Protein AF-A0A1I4AGE2-F1 (afdb_monomer_lite)

pLDDT: mean 88.73, std 7.83, range [67.25, 97.69]

Structure (mmCIF, N/CA/C/O backbone):
data_AF-A0A1I4AGE2-F1
#
_entry.id   AF-A0A1I4AGE2-F1
#
loop_
_atom_site.group_PDB
_atom_site.id
_atom_site.type_symbol
_atom_site.label_atom_id
_atom_site.label_alt_id
_atom_site.label_comp_id
_atom_site.label_asym_id
_atom_site.label_en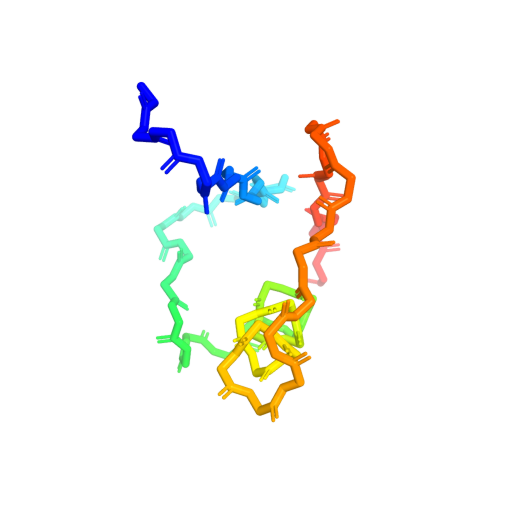tity_id
_atom_site.label_seq_id
_atom_site.pdbx_PDB_ins_code
_atom_site.Cartn_x
_atom_site.Cartn_y
_atom_site.Cartn_z
_atom_site.occupancy
_atom_site.B_iso_or_equiv
_atom_site.auth_seq_id
_atom_site.auth_comp_id
_atom_site.auth_asym_id
_atom_site.auth_atom_id
_atom_site.pdbx_PDB_model_num
ATOM 1 N N . MET A 1 1 ? -6.698 16.538 3.539 1.00 67.25 1 MET A N 1
ATOM 2 C CA . MET A 1 1 ? -6.736 15.098 3.878 1.00 67.25 1 MET A CA 1
ATOM 3 C C . MET A 1 1 ? -8.116 14.790 4.431 1.00 67.25 1 MET A C 1
ATOM 5 O O . MET A 1 1 ? -8.609 15.595 5.212 1.00 67.25 1 MET A O 1
ATOM 9 N N . ILE A 1 2 ? -8.754 13.702 3.996 1.00 79.12 2 ILE A N 1
ATOM 10 C CA . ILE A 1 2 ? -10.072 13.288 4.505 1.00 79.12 2 ILE A CA 1
ATOM 11 C C . ILE A 1 2 ? -9.849 12.501 5.803 1.00 79.12 2 ILE A C 1
ATOM 13 O O . ILE A 1 2 ? -8.910 11.708 5.888 1.00 79.12 2 ILE A O 1
ATOM 17 N N . GLN A 1 3 ? -10.670 12.726 6.828 1.00 82.06 3 GLN A N 1
ATOM 18 C CA . GLN A 1 3 ? -10.548 11.991 8.087 1.00 82.06 3 GLN A CA 1
ATOM 19 C C . GLN A 1 3 ? -10.786 10.491 7.845 1.00 82.06 3 GLN A C 1
ATOM 21 O O . GLN A 1 3 ? -11.747 10.121 7.178 1.00 82.06 3 GLN A O 1
ATOM 26 N N . GLY A 1 4 ? -9.888 9.636 8.346 1.00 87.44 4 GLY A N 1
ATOM 27 C CA . GLY A 1 4 ? -9.920 8.195 8.059 1.00 87.44 4 GLY A CA 1
ATOM 28 C C . GLY A 1 4 ? -9.323 7.801 6.702 1.00 87.44 4 GLY A C 1
ATOM 29 O O . GLY A 1 4 ? -9.562 6.694 6.236 1.00 87.44 4 GLY A O 1
ATOM 30 N N . SER A 1 5 ? -8.549 8.684 6.064 1.00 91.12 5 SER A N 1
ATOM 31 C CA . SER A 1 5 ? -7.759 8.366 4.869 1.00 91.12 5 SER A CA 1
ATOM 32 C C . SER A 1 5 ? -6.271 8.625 5.102 1.00 91.12 5 SER A C 1
ATOM 34 O O . SER A 1 5 ? -5.899 9.447 5.942 1.00 91.12 5 SER A O 1
ATOM 36 N N . VAL A 1 6 ? -5.423 7.943 4.333 1.00 94.06 6 VAL A N 1
ATOM 37 C CA . VAL A 1 6 ? -3.978 8.183 4.288 1.00 94.06 6 VAL A CA 1
ATOM 38 C C . VAL A 1 6 ? -3.511 8.229 2.837 1.00 94.06 6 VAL A C 1
ATOM 40 O O . VAL A 1 6 ? -4.025 7.502 1.987 1.00 94.06 6 VAL A O 1
ATOM 43 N N . THR A 1 7 ? -2.539 9.093 2.556 1.00 92.12 7 THR A N 1
ATOM 44 C CA . THR A 1 7 ? -1.854 9.137 1.262 1.00 92.12 7 THR A CA 1
ATOM 45 C C . THR A 1 7 ? -0.638 8.223 1.311 1.00 92.12 7 THR A C 1
ATOM 47 O O . THR A 1 7 ? 0.188 8.352 2.211 1.00 92.12 7 THR A O 1
ATOM 50 N N . VAL A 1 8 ? -0.511 7.340 0.322 1.00 91.38 8 VAL A N 1
ATOM 51 C CA . VAL A 1 8 ? 0.710 6.566 0.066 1.00 91.38 8 VAL A CA 1
ATOM 52 C C . VAL A 1 8 ? 1.450 7.244 -1.078 1.00 91.38 8 VAL A C 1
ATOM 54 O O . VAL A 1 8 ? 0.905 7.357 -2.176 1.00 91.38 8 VAL A O 1
ATOM 57 N N . ALA A 1 9 ? 2.663 7.729 -0.821 1.00 91.19 9 ALA A N 1
ATOM 58 C CA . ALA A 1 9 ? 3.500 8.315 -1.865 1.00 91.19 9 ALA A CA 1
ATOM 59 C C . ALA A 1 9 ? 4.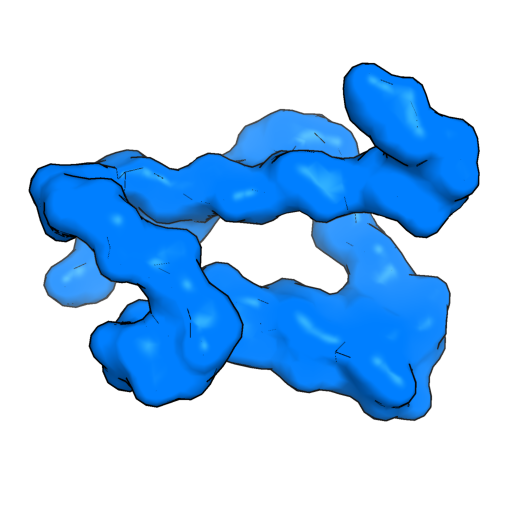271 7.220 -2.615 1.00 91.19 9 ALA A C 1
ATOM 61 O O . ALA A 1 9 ? 4.523 6.150 -2.068 1.00 91.19 9 ALA A O 1
ATOM 62 N N . TYR A 1 10 ? 4.665 7.493 -3.855 1.00 90.94 10 TYR A N 1
ATOM 63 C CA . TYR A 1 10 ? 5.583 6.653 -4.621 1.00 90.94 10 TYR A CA 1
ATOM 64 C C . TYR A 1 10 ? 6.782 7.502 -5.031 1.00 90.94 10 TYR A C 1
ATOM 66 O O . TYR A 1 10 ? 6.608 8.547 -5.658 1.00 90.94 10 TYR A O 1
ATOM 74 N N . ASP A 1 11 ? 7.979 7.070 -4.657 1.00 91.25 11 ASP A N 1
ATOM 75 C CA . ASP A 1 11 ? 9.228 7.791 -4.893 1.00 91.25 11 ASP A CA 1
ATOM 76 C C . ASP A 1 11 ? 9.804 7.454 -6.271 1.00 91.25 11 ASP A C 1
ATOM 78 O O . ASP A 1 11 ? 10.820 6.782 -6.406 1.00 91.25 11 ASP A O 1
ATOM 82 N N . GLY A 1 12 ? 9.098 7.856 -7.326 1.00 86.31 12 GLY A N 1
ATOM 83 C CA . GLY A 1 12 ? 9.544 7.648 -8.696 1.00 86.31 12 GLY A CA 1
ATOM 84 C C . GLY A 1 12 ? 8.764 8.491 -9.702 1.00 86.31 12 GLY A C 1
ATOM 85 O O . GLY A 1 12 ? 7.733 9.077 -9.366 1.00 86.31 12 GLY A O 1
ATOM 86 N N . PRO A 1 13 ? 9.244 8.578 -10.952 1.00 83.00 13 PRO A N 1
ATOM 87 C CA . PRO A 1 13 ? 8.601 9.394 -11.971 1.00 83.00 13 PRO A CA 1
ATOM 88 C C . PRO A 1 13 ? 7.230 8.829 -12.376 1.00 83.00 13 PRO A C 1
ATOM 90 O O . PRO A 1 13 ? 7.052 7.618 -12.513 1.00 83.00 13 PRO A O 1
ATOM 93 N N . GLY A 1 14 ? 6.287 9.734 -12.655 1.00 76.38 14 GLY A N 1
ATOM 94 C CA . GLY A 1 14 ? 4.984 9.424 -13.251 1.00 76.38 14 GLY A CA 1
ATOM 95 C C . GLY A 1 14 ? 3.790 9.524 -12.297 1.00 76.38 14 GLY A C 1
ATOM 96 O O . GLY A 1 14 ? 3.926 9.765 -11.101 1.00 76.38 14 GLY A O 1
ATOM 97 N N . HIS A 1 15 ? 2.589 9.341 -12.854 1.00 74.88 15 HIS A N 1
ATOM 98 C CA . HIS A 1 15 ? 1.352 9.215 -12.084 1.00 74.88 15 HIS A CA 1
ATOM 99 C C . HIS A 1 15 ? 1.104 7.746 -11.758 1.00 74.88 15 HIS A C 1
ATOM 101 O O . HIS A 1 15 ? 0.668 6.976 -12.613 1.00 74.88 15 HIS A O 1
ATOM 107 N N . VAL A 1 16 ? 1.384 7.357 -10.517 1.00 73.12 16 VAL A N 1
ATOM 108 C CA . VAL A 1 16 ? 1.087 6.005 -10.046 1.00 73.12 16 VAL A CA 1
ATOM 109 C C . VAL A 1 16 ? -0.346 5.953 -9.545 1.00 73.12 16 VAL A C 1
ATOM 111 O O . VAL A 1 16 ? -0.689 6.583 -8.549 1.00 73.12 16 VAL A O 1
ATOM 114 N N . MET A 1 17 ? -1.180 5.199 -10.256 1.00 71.38 17 MET A N 1
ATOM 115 C CA . MET A 1 17 ? -2.561 4.937 -9.875 1.00 71.38 17 MET A CA 1
ATOM 116 C C . MET A 1 17 ? -2.722 3.483 -9.436 1.00 71.38 17 MET A C 1
ATOM 118 O O . MET A 1 17 ? -1.889 2.608 -9.706 1.00 71.38 17 MET A O 1
ATOM 122 N N . TYR A 1 18 ? -3.826 3.220 -8.742 1.00 74.88 18 TYR A N 1
ATOM 123 C CA . TYR A 1 18 ? -4.237 1.857 -8.445 1.00 74.88 18 TYR A CA 1
ATOM 124 C C . TYR A 1 18 ? -4.357 1.059 -9.753 1.00 74.88 18 TYR A C 1
ATOM 126 O O . TYR A 1 18 ? -4.983 1.523 -10.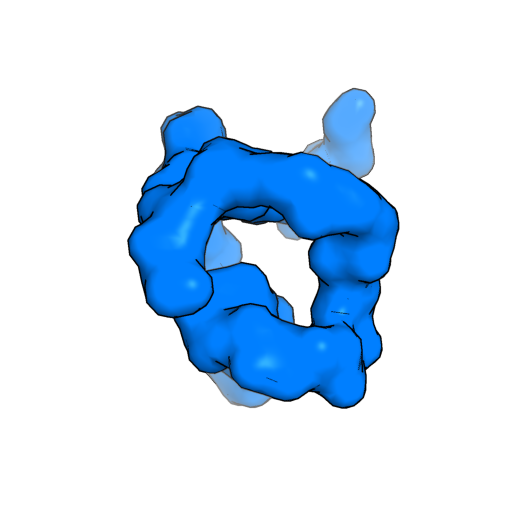704 1.00 74.88 18 TYR A O 1
ATOM 134 N N . LEU A 1 19 ? -3.741 -0.128 -9.791 1.00 76.06 19 LEU A N 1
ATOM 135 C CA . LEU A 1 19 ? -3.658 -1.027 -10.955 1.00 76.06 19 LEU A CA 1
ATOM 136 C C . LEU A 1 19 ? -2.733 -0.574 -12.106 1.00 76.06 19 LEU A C 1
ATOM 138 O O . LEU A 1 19 ? -2.761 -1.174 -13.175 1.00 76.06 19 LEU A O 1
ATOM 142 N N . SER A 1 20 ? -1.834 0.393 -11.892 1.00 81.81 20 SER A N 1
ATOM 143 C CA . SER A 1 20 ? -0.804 0.787 -12.880 1.00 81.81 20 SER A CA 1
ATOM 144 C C . SER A 1 20 ? 0.466 -0.087 -12.875 1.00 81.81 20 SER A C 1
ATOM 146 O O . SER A 1 20 ? 1.510 0.333 -13.366 1.00 81.81 20 SER A O 1
ATOM 148 N N . GLY A 1 21 ? 0.411 -1.287 -12.290 1.00 84.19 21 GLY A N 1
ATOM 149 C CA . GLY A 1 21 ? 1.525 -2.247 -12.264 1.00 84.19 21 GLY A CA 1
ATOM 150 C C . GLY A 1 21 ? 2.599 -2.029 -11.188 1.00 84.19 21 GLY A C 1
ATOM 151 O O . GLY A 1 21 ? 3.513 -2.841 -11.103 1.00 84.19 21 GLY A O 1
ATOM 152 N N . LYS A 1 22 ? 2.494 -0.988 -10.351 1.00 88.50 22 LYS A N 1
ATOM 153 C CA . LYS A 1 22 ? 3.415 -0.741 -9.223 1.00 88.50 22 LYS A CA 1
ATOM 154 C C . LYS A 1 22 ? 2.973 -1.507 -7.980 1.00 88.50 22 LYS A C 1
ATOM 156 O O . LYS A 1 22 ? 1.904 -1.223 -7.434 1.00 88.50 22 LYS A O 1
ATOM 161 N N . GLN A 1 23 ? 3.753 -2.492 -7.542 1.00 91.25 23 GLN A N 1
ATOM 162 C CA . GLN A 1 23 ? 3.283 -3.491 -6.579 1.00 91.25 23 GLN A CA 1
ATOM 163 C C . GLN A 1 23 ? 3.078 -2.910 -5.183 1.00 91.25 23 GLN A C 1
ATOM 165 O O . GLN A 1 23 ? 2.039 -3.169 -4.576 1.00 91.25 23 GLN A O 1
ATOM 170 N N . CYS A 1 24 ? 4.015 -2.104 -4.682 1.00 92.31 24 CYS A N 1
ATOM 171 C CA . CYS A 1 24 ? 3.916 -1.502 -3.352 1.00 92.31 24 CYS A CA 1
ATOM 172 C C . CYS A 1 24 ? 2.608 -0.705 -3.138 1.00 92.31 24 CYS A C 1
ATOM 174 O O . CYS A 1 24 ? 1.836 -1.061 -2.239 1.00 92.31 24 CYS A O 1
ATOM 176 N N . PRO A 1 25 ? 2.26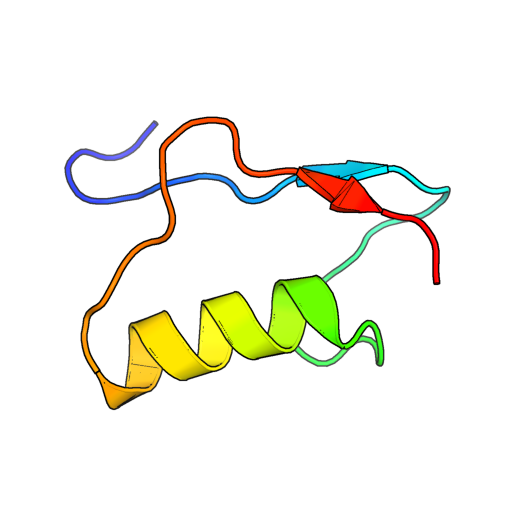3 0.303 -3.968 1.00 92.25 25 PRO A N 1
ATOM 177 C CA . PRO A 1 25 ? 1.019 1.051 -3.781 1.00 92.25 25 PRO A CA 1
ATOM 178 C C . PRO A 1 25 ? -0.229 0.195 -4.048 1.00 92.25 25 PRO A C 1
ATOM 180 O O . PRO A 1 25 ? -1.234 0.351 -3.352 1.00 92.25 25 PRO A O 1
ATOM 183 N N . ILE A 1 26 ? -0.171 -0.763 -4.985 1.00 93.31 26 ILE A N 1
ATOM 184 C CA . ILE A 1 26 ? -1.268 -1.718 -5.220 1.00 93.31 26 ILE A CA 1
ATOM 185 C C . ILE A 1 26 ? -1.529 -2.565 -3.973 1.00 93.31 26 ILE A C 1
ATOM 187 O O . ILE A 1 26 ? -2.686 -2.762 -3.604 1.00 93.31 26 ILE A O 1
ATOM 191 N N . ARG A 1 27 ? -0.484 -3.037 -3.290 1.00 93.88 27 ARG A N 1
ATOM 192 C CA . ARG A 1 27 ? -0.621 -3.858 -2.084 1.00 93.88 27 ARG A CA 1
ATOM 193 C C . ARG A 1 27 ? -1.292 -3.089 -0.950 1.00 93.88 27 ARG A C 1
ATOM 195 O O . ARG A 1 27 ? -2.158 -3.653 -0.280 1.00 93.88 27 ARG A O 1
ATOM 202 N N . HIS A 1 28 ? -0.947 -1.816 -0.759 1.00 94.81 28 HIS A N 1
ATOM 203 C CA . HIS A 1 28 ? -1.610 -0.963 0.230 1.00 94.81 28 HIS A CA 1
ATOM 204 C C . HIS A 1 28 ? -3.077 -0.716 -0.117 1.00 94.81 28 HIS A C 1
ATOM 206 O O . HIS A 1 28 ? -3.938 -0.848 0.750 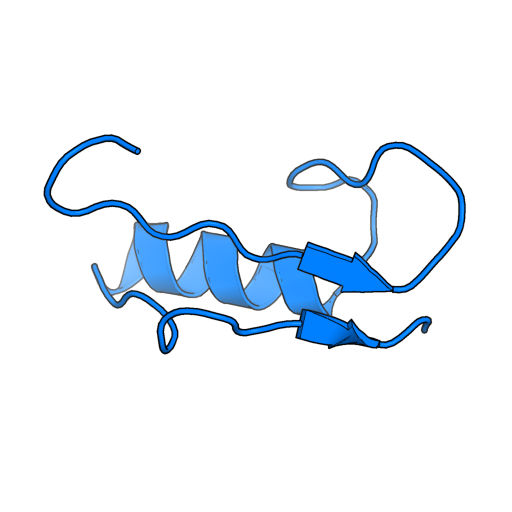1.00 94.81 28 HIS A O 1
ATOM 212 N N . ALA A 1 29 ? -3.378 -0.443 -1.386 1.00 93.00 29 ALA A N 1
ATOM 213 C CA . ALA A 1 29 ? -4.753 -0.273 -1.837 1.00 93.00 29 ALA A CA 1
ATOM 214 C C . ALA A 1 29 ? -5.585 -1.557 -1.664 1.00 93.00 29 ALA A C 1
ATOM 216 O O . ALA A 1 29 ? -6.677 -1.494 -1.109 1.00 93.00 29 ALA A O 1
ATOM 217 N N . ILE A 1 30 ? -5.063 -2.729 -2.048 1.00 95.25 30 ILE A N 1
ATOM 218 C CA . ILE A 1 30 ? -5.740 -4.019 -1.828 1.00 95.25 30 ILE A CA 1
ATOM 219 C C . ILE A 1 30 ? -5.971 -4.247 -0.334 1.00 95.25 30 ILE A C 1
ATOM 221 O O . ILE A 1 30 ? -7.093 -4.524 0.060 1.00 95.25 30 ILE A O 1
ATOM 225 N N . THR A 1 31 ? -4.948 -4.063 0.503 1.00 95.81 31 THR A N 1
ATOM 226 C CA . THR A 1 31 ? -5.051 -4.251 1.961 1.00 95.81 31 THR A CA 1
ATOM 227 C C . THR A 1 31 ? -6.107 -3.336 2.584 1.00 95.81 31 THR A C 1
ATOM 229 O O . THR A 1 31 ? -6.887 -3.775 3.428 1.00 95.81 31 THR A O 1
ATOM 232 N N . CYS A 1 32 ? -6.183 -2.082 2.138 1.00 93.88 32 CYS A N 1
ATOM 233 C CA . CYS A 1 32 ? -7.228 -1.158 2.558 1.00 93.88 32 CYS A CA 1
ATOM 234 C C . CYS A 1 32 ? -8.617 -1.649 2.130 1.00 93.88 32 CYS A C 1
ATOM 236 O O . CYS A 1 32 ? -9.543 -1.635 2.933 1.00 93.88 32 CYS A O 1
ATOM 238 N N . LEU A 1 33 ? -8.776 -2.097 0.883 1.00 94.50 33 LEU A N 1
ATOM 239 C CA . LEU A 1 33 ? -10.072 -2.512 0.341 1.00 94.50 33 LEU A CA 1
ATOM 240 C C . LEU A 1 33 ? -10.564 -3.849 0.908 1.00 94.50 33 LEU A C 1
ATOM 242 O O . LEU A 1 33 ? -11.764 -4.015 1.102 1.00 94.50 33 LEU A O 1
ATOM 246 N N . THR A 1 34 ? -9.667 -4.798 1.176 1.00 97.69 34 THR A N 1
ATOM 247 C CA . THR A 1 34 ? -10.040 -6.138 1.653 1.00 97.69 34 THR A CA 1
ATOM 248 C C . THR A 1 34 ? -10.093 -6.224 3.170 1.00 97.69 34 THR A C 1
ATOM 250 O O . THR A 1 34 ? -10.951 -6.916 3.708 1.00 97.69 34 THR A O 1
ATOM 253 N N . ASN A 1 35 ? -9.183 -5.530 3.862 1.00 97.56 35 ASN A N 1
ATOM 254 C CA . ASN A 1 35 ? -8.978 -5.688 5.304 1.00 97.56 35 ASN A CA 1
ATOM 255 C C . ASN A 1 35 ? -9.301 -4.413 6.091 1.00 97.56 35 ASN A C 1
ATOM 257 O O . ASN A 1 35 ? -9.086 -4.388 7.301 1.00 97.56 35 ASN A O 1
ATOM 261 N N . LEU A 1 36 ? -9.741 -3.3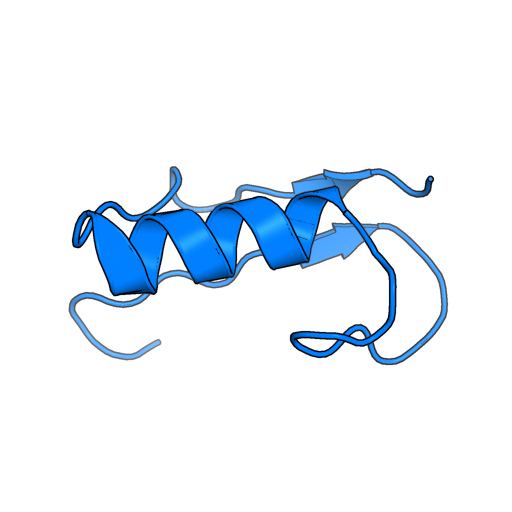36 5.425 1.00 95.19 36 LEU A N 1
ATOM 262 C CA . LEU A 1 36 ? -9.986 -2.024 6.041 1.00 95.19 36 LEU A CA 1
ATOM 263 C C . LEU A 1 36 ? -8.781 -1.513 6.850 1.00 95.19 36 LEU A C 1
ATOM 265 O O . LEU A 1 36 ? -8.930 -0.832 7.861 1.00 95.19 36 LEU A O 1
ATOM 269 N N . THR A 1 37 ? -7.571 -1.868 6.408 1.00 95.69 37 THR A N 1
ATOM 270 C CA . THR A 1 37 ? -6.322 -1.544 7.100 1.00 95.69 37 THR A CA 1
ATOM 271 C C . THR A 1 37 ? -5.552 -0.491 6.318 1.00 95.69 37 THR A C 1
ATOM 273 O O . THR A 1 37 ? -5.196 -0.697 5.156 1.00 95.69 37 THR A O 1
ATOM 276 N N . LEU A 1 38 ? -5.288 0.637 6.974 1.00 95.50 38 LEU A N 1
ATOM 277 C CA . LEU A 1 38 ? -4.500 1.731 6.419 1.00 95.50 38 LEU A CA 1
ATOM 278 C C . LEU A 1 38 ? -3.018 1.560 6.782 1.00 95.50 38 LEU A C 1
ATOM 280 O O . LEU A 1 38 ? -2.715 1.103 7.886 1.00 95.50 38 LEU A O 1
ATOM 284 N N . PRO A 1 39 ? -2.089 1.933 5.887 1.00 94.81 39 PRO A N 1
ATOM 285 C CA . PRO A 1 39 ? -0.682 2.056 6.244 1.00 94.81 39 PRO A CA 1
ATOM 286 C C . PRO A 1 39 ? -0.432 3.224 7.205 1.00 94.81 39 PRO A C 1
ATOM 288 O O . PRO A 1 39 ? -1.285 4.094 7.403 1.00 94.81 39 PRO A O 1
ATOM 291 N N . GLU A 1 40 ? 0.772 3.259 7.772 1.00 94.75 40 GLU A N 1
ATOM 292 C CA . GLU A 1 40 ? 1.200 4.354 8.638 1.00 94.75 40 GLU A CA 1
ATOM 293 C C . GLU A 1 40 ? 1.218 5.693 7.873 1.00 94.75 40 GLU A C 1
ATOM 295 O O . GLU A 1 40 ? 1.628 5.740 6.702 1.00 94.75 40 GLU A O 1
ATOM 300 N N . PRO A 1 41 ? 0.793 6.804 8.502 1.00 94.44 41 PRO A N 1
ATOM 301 C CA . PRO A 1 41 ? 0.907 8.128 7.904 1.00 94.44 41 PRO A CA 1
ATOM 302 C C . PRO A 1 41 ? 2.343 8.441 7.476 1.00 94.44 41 PRO A C 1
ATOM 304 O O . PRO A 1 41 ? 3.274 8.310 8.262 1.00 94.44 41 PRO A O 1
ATOM 307 N N . GLY A 1 42 ? 2.514 8.882 6.227 1.00 94.00 42 GLY A N 1
ATOM 308 C CA . GLY A 1 42 ? 3.834 9.168 5.657 1.00 94.00 42 GLY A CA 1
ATOM 309 C C . GLY A 1 42 ? 4.516 7.971 4.991 1.00 94.00 42 GLY A C 1
ATOM 310 O O . GLY A 1 42 ? 5.661 8.102 4.572 1.00 94.00 42 GLY A O 1
ATOM 311 N N . THR A 1 43 ? 3.830 6.833 4.846 1.00 95.12 43 THR A N 1
ATOM 312 C CA . THR A 1 43 ? 4.335 5.696 4.061 1.00 95.12 43 THR A CA 1
ATOM 313 C C . THR A 1 43 ? 4.688 6.125 2.633 1.00 95.12 43 THR A C 1
ATOM 315 O O . THR A 1 43 ? 3.853 6.669 1.900 1.00 95.12 43 THR A O 1
ATOM 318 N N . VAL A 1 44 ? 5.923 5.823 2.232 1.00 94.88 44 VAL A N 1
ATOM 319 C CA . VAL A 1 44 ? 6.441 6.038 0.879 1.00 94.88 44 VAL A CA 1
ATOM 320 C C . VAL A 1 44 ? 6.851 4.694 0.290 1.00 94.88 44 VAL A C 1
ATOM 322 O O . VAL A 1 44 ? 7.662 3.971 0.863 1.00 94.88 44 VAL A O 1
ATOM 325 N N . CYS A 1 45 ? 6.292 4.367 -0.867 1.00 92.94 45 CYS A N 1
ATOM 326 C CA . CYS A 1 45 ? 6.718 3.243 -1.678 1.00 92.94 45 CYS A CA 1
ATOM 327 C C . CYS A 1 45 ? 7.963 3.629 -2.489 1.00 92.94 45 CYS A C 1
ATOM 329 O O . CYS A 1 45 ? 7.918 4.648 -3.182 1.00 92.94 45 CYS A O 1
ATOM 331 N N . PRO A 1 46 ? 9.049 2.841 -2.445 1.00 91.12 46 PRO A N 1
ATOM 332 C CA . PRO A 1 46 ? 10.238 3.111 -3.244 1.00 91.12 46 PRO A CA 1
ATOM 333 C C . PRO A 1 46 ? 9.970 2.884 -4.736 1.00 91.12 46 PRO A C 1
ATOM 335 O O . PRO A 1 46 ? 9.013 2.195 -5.106 1.00 91.12 46 PRO A O 1
ATOM 338 N N . VAL A 1 47 ? 10.848 3.423 -5.587 1.00 88.44 47 VAL A N 1
ATOM 339 C CA . VAL A 1 47 ? 10.906 3.013 -6.992 1.00 88.44 47 VAL A CA 1
ATOM 340 C C . VAL A 1 47 ? 11.246 1.524 -7.083 1.00 88.44 47 VAL A C 1
ATOM 342 O O . VAL A 1 47 ? 12.191 1.050 -6.451 1.00 88.44 47 VAL A O 1
ATOM 345 N N . GLU A 1 48 ? 10.434 0.801 -7.850 1.00 78.19 48 GLU A N 1
ATOM 346 C CA . GLU A 1 48 ? 10.643 -0.609 -8.211 1.00 78.19 48 GLU A CA 1
ATOM 347 C C . GLU A 1 48 ? 11.427 -0.731 -9.517 1.00 78.19 48 GLU A C 1
ATOM 349 O O . GLU A 1 48 ? 11.095 0.033 -10.464 1.00 78.19 48 GLU A O 1
#

Sequence (48 aa):
MIQGSVTVAYDGPGHVMYLSGKQCPIRHAITCLTNLTLPEPGTVCPVE

Organism: NCBI:txid324952

Secondary structure (DSSP, 8-state):
--TT--PPEEESSS---TTSS-HHHHHHHHHHHHH--PPPTT-EEEP-

InterPro domains:
  IPR013595 Peptidase S33 tripeptidyl aminopeptidase-like, C-terminal [PF08386] (2-45)

Radius of gyration: 10.53 Å; chains: 1; bounding box: 22×21×22 Å

Foldseek 3Di:
DDPLDADEAEADDDDDDAPPPQVVVVVQVCCCVPVVDHDDHPHYHYDD